Protein AF-A0A923I335-F1 (afdb_monomer)

InterPro domains:
  IPR032568 Protein of unknown function DUF4926 [PF16277] (48-87)

Nearest PDB structures (foldseek):
  6e55-assembly5_E  TM=6.303E-01  e=3.610E-02  Klebsiella pneumoniae
  9cai-assembly1_CT  TM=5.720E-01  e=4.859E-02  Caenorhabditis elegans
  5zr6-assembly1_A  TM=6.542E-01  e=1.939E+00  Mycobacterium tuberculosis
  9baq-assembly1_A  TM=5.177E-01  e=2.318E+00  Neurospora crassa
  8e59-assembly1_C  TM=3.840E-01  e=1.939E+00  Homo sapiens

Foldseek 3Di:
DDPVVVVVVVVVVLVPPPDDAFFKKFFQDFQDPPPPPPDPQAQDDDDHGFIWGFHDADSVVGWTWTFGADPVRRTNDTDIDHPNRTDIDTDD

Organism: NCBI:txid2762291

Solvent-accessible surface area (backbone atoms only — not comparable to full-atom values): 5499 Å² total; per-residue (Å²): 136,62,72,66,60,58,54,49,56,60,62,65,54,57,81,68,68,92,70,55,67,68,42,39,29,29,35,69,41,72,71,44,84,76,78,77,55,78,49,100,78,29,77,46,70,92,51,71,68,42,58,29,34,24,75,38,69,43,79,84,71,54,29,38,30,33,36,26,55,48,100,86,69,48,66,32,28,76,52,77,41,45,68,80,34,46,40,77,40,81,57,131

Structure (mmCIF, N/CA/C/O backbone):
data_AF-A0A923I335-F1
#
_entry.id   AF-A0A923I335-F1
#
loop_
_atom_site.group_PDB
_atom_site.id
_atom_site.type_symbol
_atom_site.label_atom_id
_atom_site.label_alt_id
_atom_site.label_comp_id
_atom_site.label_asym_id
_atom_site.label_entity_id
_atom_site.label_seq_id
_atom_site.pdbx_PDB_ins_code
_atom_site.Cartn_x
_atom_site.Cartn_y
_atom_site.Cartn_z
_atom_site.occupancy
_atom_site.B_iso_or_equiv
_atom_site.auth_seq_id
_atom_site.auth_comp_id
_atom_site.auth_asym_id
_atom_site.auth_atom_id
_atom_site.pdbx_PDB_model_num
ATOM 1 N N . MET A 1 1 ? -31.734 26.910 9.162 1.00 51.22 1 MET A N 1
ATOM 2 C CA . MET A 1 1 ? -30.374 26.327 9.209 1.00 51.22 1 MET A CA 1
ATOM 3 C C . MET A 1 1 ? -29.725 26.608 7.864 1.00 51.22 1 MET A C 1
ATOM 5 O O . MET A 1 1 ? -30.333 26.275 6.857 1.00 51.22 1 MET A O 1
ATOM 9 N N . SER A 1 2 ? -28.615 27.353 7.821 1.00 56.12 2 SER A N 1
ATOM 10 C CA . SER A 1 2 ? -28.055 27.854 6.556 1.00 56.12 2 SER A CA 1
ATOM 11 C C . SER A 1 2 ? -27.249 26.772 5.828 1.00 56.12 2 SER A C 1
ATOM 13 O O . SER A 1 2 ? -26.543 25.983 6.457 1.00 56.12 2 SER A O 1
ATOM 15 N N . ALA A 1 3 ? -27.306 26.776 4.491 1.00 58.09 3 ALA A N 1
ATOM 16 C CA . ALA A 1 3 ? -26.503 25.907 3.622 1.00 58.09 3 ALA A CA 1
ATOM 17 C C . ALA A 1 3 ? -24.984 26.046 3.870 1.00 58.09 3 ALA A C 1
ATOM 19 O O . ALA A 1 3 ? -24.209 25.140 3.578 1.00 58.09 3 ALA A O 1
ATOM 20 N N . PHE A 1 4 ? -24.565 27.164 4.472 1.00 56.84 4 PHE A N 1
ATOM 21 C CA . PHE A 1 4 ? -23.182 27.455 4.841 1.00 56.84 4 PHE A CA 1
ATOM 22 C C . PHE A 1 4 ? -22.648 26.531 5.950 1.00 56.84 4 PHE A C 1
ATOM 24 O O . PHE A 1 4 ? -21.499 26.103 5.885 1.00 56.84 4 PHE A O 1
ATOM 31 N N . GLY A 1 5 ? -23.494 26.162 6.922 1.00 50.50 5 GLY A N 1
ATOM 32 C CA . GLY A 1 5 ? -23.119 25.228 7.988 1.00 50.50 5 GLY A CA 1
ATOM 33 C C . GLY A 1 5 ? -22.935 23.800 7.471 1.00 50.50 5 GLY A C 1
ATOM 34 O O . GLY A 1 5 ? -21.950 23.148 7.798 1.00 50.50 5 GLY A O 1
ATOM 35 N N . GLN A 1 6 ? -23.819 23.343 6.578 1.00 54.31 6 GLN A N 1
ATOM 36 C CA . GLN A 1 6 ? -23.708 22.020 5.950 1.00 54.31 6 GLN A CA 1
ATOM 37 C C . GLN A 1 6 ? -22.485 21.901 5.032 1.00 54.31 6 GLN A C 1
ATOM 39 O O . GLN A 1 6 ? -21.828 20.863 5.042 1.00 54.31 6 GLN A O 1
ATOM 44 N N . LEU A 1 7 ? -22.137 22.955 4.281 1.00 51.75 7 LEU A N 1
ATOM 45 C CA . LEU A 1 7 ? -20.953 22.951 3.415 1.00 51.75 7 LEU A CA 1
ATOM 46 C C . LEU A 1 7 ? -19.643 22.901 4.223 1.00 51.75 7 LEU A C 1
ATOM 48 O O . LEU A 1 7 ? -18.684 22.263 3.797 1.00 51.75 7 LEU A O 1
ATOM 52 N N . GLN A 1 8 ? -19.601 23.544 5.397 1.00 52.00 8 GLN A N 1
ATOM 53 C CA . GLN A 1 8 ? -18.457 23.477 6.312 1.00 52.00 8 GLN A CA 1
ATOM 54 C C . GLN A 1 8 ? -18.342 22.109 6.991 1.00 52.00 8 GLN A C 1
ATOM 56 O O . GLN A 1 8 ? -17.240 21.574 7.050 1.00 52.00 8 GLN A O 1
ATOM 61 N N . THR A 1 9 ? -19.448 21.488 7.415 1.00 45.50 9 THR A N 1
ATOM 62 C CA . THR A 1 9 ? -19.433 20.109 7.938 1.00 45.50 9 THR A CA 1
ATOM 63 C C . THR A 1 9 ? -19.018 19.090 6.867 1.00 45.50 9 THR A C 1
ATOM 65 O O . THR A 1 9 ? -18.316 18.134 7.180 1.00 45.50 9 THR A O 1
ATOM 68 N N . LEU A 1 10 ? -19.373 19.311 5.593 1.00 49.62 10 LEU A N 1
ATOM 69 C CA . LEU A 1 10 ? -18.924 18.470 4.474 1.00 49.62 10 LEU A CA 1
ATOM 70 C C . LEU A 1 10 ? -17.421 18.615 4.182 1.00 49.62 10 LEU A C 1
ATOM 72 O O . LEU A 1 10 ? -16.780 17.628 3.841 1.00 49.62 10 LEU A O 1
ATOM 76 N N . LYS A 1 11 ? -16.861 19.825 4.331 1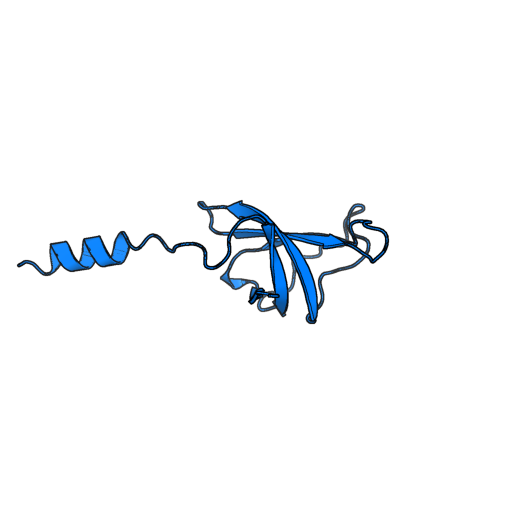.00 46.38 11 LYS A N 1
ATOM 77 C CA . LYS A 1 11 ? -15.418 20.094 4.187 1.00 46.38 11 LYS A CA 1
ATOM 78 C C . LYS A 1 11 ? -14.593 19.606 5.388 1.00 46.38 11 LYS A C 1
ATOM 80 O O . LYS A 1 11 ? -13.451 19.212 5.202 1.00 46.38 11 LYS A O 1
ATOM 85 N N . PHE A 1 12 ? -15.176 19.607 6.594 1.00 44.12 12 PHE A N 1
ATOM 86 C CA . PHE A 1 12 ? -14.576 19.093 7.838 1.00 44.12 12 PHE A CA 1
ATOM 87 C C . PHE A 1 12 ? -14.803 17.602 8.088 1.00 44.12 12 PHE A C 1
ATOM 89 O O . PHE A 1 12 ? -14.235 17.053 9.033 1.00 44.12 12 PHE A O 1
ATOM 96 N N . LYS A 1 13 ? -15.504 16.898 7.194 1.00 44.69 13 LYS A N 1
ATOM 97 C CA . LYS A 1 13 ? -15.125 15.516 6.903 1.00 44.69 13 LYS A CA 1
ATOM 98 C C . LYS A 1 13 ? -13.781 15.574 6.173 1.00 44.69 13 LYS A C 1
ATOM 100 O O . LYS A 1 13 ? -13.697 15.281 4.984 1.00 44.69 13 LYS A O 1
ATOM 105 N N . VAL A 1 14 ? -12.753 16.021 6.904 1.00 51.62 14 VAL A N 1
ATOM 106 C CA . VAL A 1 14 ? -11.343 15.759 6.635 1.00 51.62 14 VAL A CA 1
ATOM 107 C C . VAL A 1 14 ? -11.320 14.346 6.086 1.00 51.62 14 VAL A C 1
ATOM 109 O O . VAL A 1 14 ? -11.955 13.471 6.682 1.00 51.62 14 VAL A O 1
ATOM 112 N N . MET A 1 15 ? -10.757 14.174 4.892 1.00 56.88 15 MET A N 1
ATOM 113 C CA . MET A 1 15 ? -10.663 12.901 4.184 1.00 56.88 15 MET A CA 1
ATOM 114 C C . MET A 1 15 ? -9.976 11.898 5.111 1.00 56.88 15 MET A C 1
ATOM 116 O O . MET A 1 15 ? -8.761 11.757 5.079 1.00 56.88 15 MET A O 1
ATOM 120 N N . ALA A 1 16 ? -10.742 11.277 6.008 1.00 70.50 16 ALA A N 1
ATOM 121 C CA . ALA A 1 16 ? -10.203 10.372 6.994 1.00 70.50 16 ALA A CA 1
ATOM 122 C C . ALA A 1 16 ? -9.549 9.258 6.195 1.00 70.50 16 ALA A C 1
ATOM 124 O O . ALA A 1 16 ? -10.206 8.631 5.354 1.00 70.50 16 ALA A O 1
ATOM 125 N N . MET A 1 17 ? -8.248 9.090 6.406 1.00 88.12 17 MET A N 1
ATOM 126 C CA . MET A 1 17 ? -7.479 8.096 5.686 1.00 88.12 17 MET A CA 1
ATOM 127 C C . MET A 1 17 ? -8.147 6.742 5.911 1.00 88.12 17 MET A C 1
ATOM 129 O O . MET A 1 17 ? -8.442 6.353 7.041 1.00 88.12 17 MET A O 1
ATOM 133 N N . LYS A 1 18 ? -8.478 6.067 4.805 1.00 93.69 18 LYS A N 1
ATOM 134 C CA . LYS A 1 18 ? -9.277 4.834 4.813 1.00 93.69 18 LYS A CA 1
ATOM 135 C C . LYS A 1 18 ? -8.621 3.741 5.657 1.00 93.69 18 LYS A C 1
ATOM 137 O O . LYS A 1 18 ? -9.323 2.976 6.311 1.00 93.69 18 LYS A O 1
ATOM 142 N N . PHE A 1 19 ? -7.297 3.676 5.596 1.00 96.19 19 PHE A N 1
ATOM 143 C CA . PHE A 1 19 ? -6.458 2.751 6.343 1.00 96.19 19 PHE A CA 1
ATOM 144 C C . PHE A 1 19 ? -5.630 3.495 7.386 1.00 96.19 19 PHE A C 1
ATOM 146 O O . PHE A 1 19 ? -5.386 4.698 7.257 1.00 96.19 19 PHE A O 1
ATOM 153 N N . ARG A 1 20 ? -5.196 2.761 8.405 1.00 96.44 20 ARG A N 1
ATOM 154 C CA . ARG A 1 20 ? -4.396 3.249 9.527 1.00 96.44 20 ARG A CA 1
ATOM 155 C C . ARG A 1 20 ? -2.980 2.698 9.441 1.00 96.44 20 ARG A C 1
ATOM 157 O O . ARG A 1 20 ? -2.722 1.704 8.767 1.00 96.44 20 ARG A O 1
ATOM 164 N N . GLN A 1 21 ? -2.075 3.328 10.179 1.00 97.81 21 GLN A N 1
ATOM 165 C CA . GLN A 1 21 ? -0.738 2.792 10.384 1.00 97.81 21 GLN A CA 1
ATOM 166 C C . GLN A 1 21 ? -0.824 1.373 10.969 1.00 97.81 21 GLN A C 1
ATOM 168 O O . GLN A 1 21 ? -1.645 1.101 11.848 1.00 97.81 21 GLN A O 1
ATOM 173 N N . TYR A 1 22 ? 0.024 0.493 10.453 1.00 97.56 22 TYR A N 1
ATOM 174 C CA . TYR A 1 22 ? 0.122 -0.943 10.712 1.00 97.56 22 TYR A CA 1
ATOM 175 C C . TYR A 1 22 ? -1.024 -1.814 10.188 1.00 97.56 22 TYR A C 1
ATOM 177 O O . TYR A 1 22 ? -0.989 -3.028 10.388 1.00 97.56 22 TYR A O 1
ATOM 185 N N . ASP A 1 23 ? -2.006 -1.251 9.475 1.00 98.31 23 ASP A N 1
ATOM 186 C CA . ASP A 1 23 ? -2.922 -2.085 8.700 1.00 98.31 23 ASP A CA 1
ATOM 187 C C . ASP A 1 23 ? -2.118 -2.832 7.613 1.00 98.31 23 ASP A C 1
ATOM 189 O O . ASP A 1 23 ? -1.279 -2.252 6.913 1.00 98.31 23 ASP A O 1
ATOM 193 N N . VAL A 1 24 ? -2.389 -4.130 7.463 1.00 98.25 24 VAL A N 1
ATOM 194 C CA . VAL A 1 24 ? -1.829 -4.957 6.389 1.00 98.25 24 VAL A CA 1
ATOM 195 C C . VAL A 1 24 ? -2.774 -4.895 5.200 1.00 98.25 24 VAL A C 1
ATOM 197 O O . VAL A 1 24 ? -3.973 -5.143 5.323 1.00 98.25 24 VAL A O 1
ATOM 200 N N . VAL A 1 25 ? -2.248 -4.555 4.030 1.00 98.50 25 VAL A N 1
ATOM 201 C CA . VAL A 1 25 ? -3.036 -4.303 2.826 1.00 98.50 25 VAL A CA 1
ATOM 202 C C . VAL A 1 25 ? -2.493 -5.067 1.630 1.00 98.50 25 VAL A C 1
ATOM 204 O O . VAL A 1 25 ? -1.299 -5.321 1.506 1.00 98.50 25 VAL A O 1
ATOM 207 N N . LYS A 1 26 ? -3.389 -5.412 0.710 1.00 98.31 26 LYS A N 1
ATOM 208 C CA . LYS A 1 26 ? -3.065 -5.982 -0.592 1.00 98.31 26 LYS A CA 1
ATOM 209 C C . LYS A 1 26 ? -3.208 -4.926 -1.679 1.00 98.31 26 LYS A C 1
ATOM 211 O O . LYS A 1 26 ? -4.251 -4.276 -1.780 1.00 98.31 26 LYS A O 1
ATOM 216 N N . LEU A 1 27 ? -2.202 -4.813 -2.542 1.00 96.75 27 LEU A N 1
ATOM 217 C CA . LEU A 1 27 ? -2.244 -3.962 -3.729 1.00 96.75 27 LEU A CA 1
ATOM 218 C C . LEU A 1 27 ? -3.196 -4.570 -4.761 1.00 96.75 27 LEU A C 1
ATOM 220 O O . LEU A 1 27 ? -2.966 -5.664 -5.280 1.00 96.75 27 LEU A O 1
ATOM 224 N N . LYS A 1 28 ? -4.277 -3.858 -5.080 1.00 97.31 28 LYS A N 1
ATOM 225 C CA . LYS A 1 28 ? -5.292 -4.293 -6.050 1.00 97.31 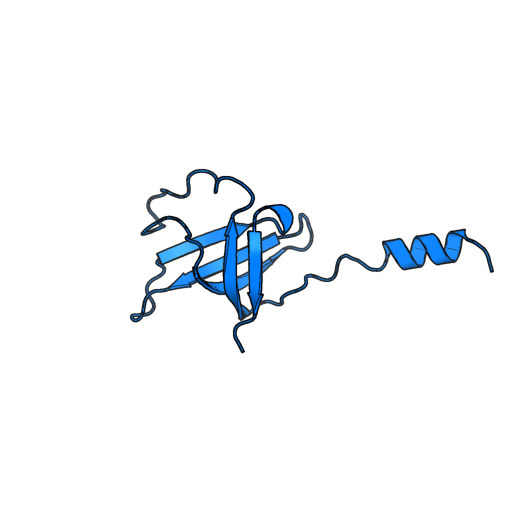28 LYS A CA 1
ATOM 226 C C . LYS A 1 28 ? -5.070 -3.716 -7.429 1.00 97.31 28 LYS A C 1
ATOM 228 O O . LYS A 1 28 ? -5.297 -4.425 -8.406 1.00 97.31 28 LYS A O 1
ATOM 233 N N . LYS A 1 29 ? -4.636 -2.460 -7.505 1.00 94.88 29 LYS A N 1
ATOM 234 C CA . LYS A 1 29 ? -4.297 -1.778 -8.757 1.00 94.88 29 LYS A CA 1
ATOM 235 C C . LYS A 1 29 ? -3.211 -0.737 -8.518 1.00 94.88 29 LYS A C 1
ATOM 237 O O . LYS A 1 29 ? -3.165 -0.133 -7.451 1.00 94.88 29 LYS A O 1
ATOM 242 N N . LEU A 1 30 ? -2.400 -0.520 -9.548 1.00 91.38 30 LEU A N 1
ATOM 243 C CA . LEU A 1 30 ? -1.519 0.634 -9.697 1.00 91.38 30 LEU A CA 1
ATOM 244 C C . LEU A 1 30 ? -2.150 1.518 -10.779 1.00 91.38 30 LEU A C 1
ATOM 246 O O . LEU A 1 30 ? -2.294 1.080 -11.921 1.00 91.38 30 LEU A O 1
ATOM 250 N N . LEU A 1 31 ? -2.624 2.700 -10.394 1.00 86.44 31 LEU A N 1
ATOM 251 C CA . LEU A 1 31 ? -3.387 3.617 -11.247 1.00 86.44 31 LEU A CA 1
ATOM 252 C C . LEU A 1 31 ? -2.489 4.643 -11.945 1.00 86.44 31 LEU A C 1
ATOM 254 O O . LEU A 1 31 ? -2.818 5.109 -13.036 1.00 86.44 31 LEU A O 1
ATOM 258 N N . ALA A 1 32 ? -1.337 4.941 -11.353 1.00 76.81 32 ALA A N 1
ATOM 259 C CA . ALA A 1 32 ? -0.264 5.695 -11.978 1.00 76.81 32 ALA A CA 1
ATOM 260 C C . ALA A 1 32 ? 0.933 4.768 -12.244 1.00 76.81 32 ALA A C 1
ATOM 262 O O . ALA A 1 32 ? 1.151 3.811 -11.490 1.00 76.81 32 ALA A O 1
ATOM 263 N N . PRO A 1 33 ? 1.737 5.016 -13.296 1.00 67.38 33 PRO A N 1
ATOM 264 C CA . PRO A 1 33 ? 3.024 4.352 -13.410 1.00 67.38 33 PRO A CA 1
ATOM 265 C C . PRO A 1 33 ? 3.839 4.713 -12.166 1.00 67.38 33 PRO A C 1
ATOM 267 O O . PRO A 1 33 ? 4.190 5.877 -11.983 1.00 67.38 33 PRO A O 1
ATOM 270 N N . THR A 1 34 ? 4.121 3.722 -11.312 1.00 61.25 34 THR A N 1
ATOM 271 C CA . THR A 1 34 ? 5.055 3.865 -10.188 1.00 61.25 34 THR A CA 1
ATOM 272 C C . THR A 1 34 ? 6.321 4.492 -10.737 1.00 61.25 34 THR A C 1
ATOM 274 O O . THR A 1 34 ? 6.998 3.875 -11.569 1.00 61.25 34 THR A O 1
ATOM 277 N N . VAL A 1 35 ? 6.581 5.739 -10.350 1.00 55.34 35 VAL A N 1
ATOM 278 C CA . VAL A 1 35 ? 7.733 6.504 -10.813 1.00 55.34 35 VAL A CA 1
ATOM 279 C C . VAL A 1 35 ? 8.973 5.723 -10.395 1.00 55.34 35 VAL A C 1
ATOM 281 O O . VAL A 1 35 ? 9.308 5.685 -9.223 1.00 55.34 35 VAL A O 1
ATOM 284 N N . ASN A 1 36 ? 9.556 5.009 -11.362 1.00 53.22 36 ASN A N 1
ATOM 285 C CA . ASN A 1 36 ? 10.818 4.268 -11.328 1.00 53.22 36 ASN A CA 1
ATOM 286 C C . ASN A 1 36 ? 11.440 4.058 -9.933 1.00 53.22 36 ASN A C 1
ATOM 288 O O . ASN A 1 36 ? 12.476 4.634 -9.628 1.00 53.22 36 ASN A O 1
ATOM 292 N N . SER A 1 37 ? 10.878 3.159 -9.129 1.00 52.84 37 SER A N 1
ATOM 293 C CA . SER A 1 37 ? 11.461 2.749 -7.845 1.00 52.84 37 SER A CA 1
ATOM 294 C C . SER A 1 37 ? 12.478 1.609 -8.021 1.00 52.84 37 SER A C 1
ATOM 296 O O . SER A 1 37 ? 12.406 0.581 -7.353 1.00 52.84 37 SER A O 1
ATOM 298 N N . TYR A 1 38 ? 13.363 1.727 -9.014 1.00 51.91 38 TYR A N 1
ATOM 299 C CA . TYR A 1 38 ? 14.600 0.940 -9.037 1.00 51.91 38 TYR A CA 1
ATOM 300 C C . TYR A 1 38 ? 15.678 1.861 -8.469 1.00 51.91 38 TYR A C 1
ATOM 302 O O . TYR A 1 38 ? 16.424 2.497 -9.210 1.00 51.91 38 TYR A O 1
ATOM 310 N N . ASP A 1 39 ? 15.662 2.020 -7.154 1.00 65.62 39 ASP A N 1
ATOM 311 C CA . ASP A 1 39 ? 16.793 2.548 -6.405 1.00 65.62 39 ASP A CA 1
ATOM 312 C C . ASP A 1 39 ? 17.527 1.371 -5.747 1.00 65.62 39 ASP A C 1
ATOM 314 O O . ASP A 1 39 ? 17.074 0.227 -5.790 1.00 65.62 39 ASP A O 1
ATOM 318 N N . GLU A 1 40 ? 18.702 1.627 -5.185 1.00 72.69 40 GLU A N 1
ATOM 319 C CA . GLU A 1 40 ? 19.536 0.600 -4.548 1.00 72.69 40 GLU A CA 1
ATOM 320 C C . GLU A 1 40 ? 18.904 -0.044 -3.299 1.00 72.69 40 GLU A C 1
ATOM 322 O O . GLU A 1 40 ? 19.444 -1.018 -2.777 1.00 72.69 40 GLU A O 1
ATOM 327 N N . PHE A 1 41 ? 17.760 0.470 -2.836 1.00 78.00 41 PHE A N 1
ATOM 328 C CA . PHE A 1 41 ? 17.082 0.040 -1.615 1.00 78.00 41 PHE A CA 1
ATOM 329 C C . PHE A 1 41 ? 15.927 -0.934 -1.882 1.00 78.00 41 PHE A C 1
ATOM 331 O O . PHE A 1 41 ? 15.532 -1.675 -0.984 1.00 78.00 41 PHE A O 1
ATOM 338 N N . ASN A 1 42 ? 15.403 -0.973 -3.110 1.00 87.25 42 ASN A N 1
ATOM 339 C CA . ASN A 1 42 ? 14.278 -1.823 -3.488 1.00 87.25 42 ASN A CA 1
ATOM 340 C C . ASN A 1 42 ? 14.744 -3.042 -4.305 1.00 87.25 42 ASN A C 1
ATOM 342 O O . ASN A 1 42 ? 15.339 -2.918 -5.375 1.00 87.25 42 ASN A O 1
ATOM 346 N N . SER A 1 43 ? 14.402 -4.251 -3.849 1.00 90.56 43 SER A N 1
ATOM 347 C CA . SER A 1 43 ? 14.730 -5.507 -4.548 1.00 90.56 43 SER A CA 1
ATOM 348 C C . SER A 1 43 ? 13.969 -5.661 -5.871 1.00 90.56 43 SER A C 1
ATOM 350 O O . SER A 1 43 ? 14.456 -6.284 -6.817 1.00 90.56 43 SER A O 1
ATOM 352 N N . ARG A 1 44 ? 12.745 -5.125 -5.939 1.00 91.00 44 ARG A N 1
ATOM 353 C CA . ARG A 1 44 ? 11.919 -5.043 -7.153 1.00 91.00 44 ARG A CA 1
ATOM 354 C C . ARG A 1 44 ? 10.844 -3.970 -7.000 1.00 91.00 44 ARG A C 1
ATOM 356 O O . ARG A 1 44 ? 10.568 -3.500 -5.904 1.00 91.00 44 ARG A O 1
ATOM 363 N N . ARG A 1 45 ? 10.163 -3.654 -8.101 1.00 89.88 45 ARG A N 1
ATOM 364 C CA . ARG A 1 45 ? 8.998 -2.756 -8.096 1.00 89.88 45 ARG A CA 1
ATOM 365 C C . ARG A 1 45 ? 7.771 -3.405 -7.425 1.00 89.88 45 ARG A C 1
ATOM 367 O O . ARG A 1 45 ? 7.653 -4.639 -7.468 1.00 89.88 45 ARG A O 1
ATOM 374 N N . PRO A 1 46 ? 6.839 -2.595 -6.888 1.00 93.25 46 PRO A N 1
ATOM 375 C CA . PRO A 1 46 ? 5.524 -3.058 -6.456 1.00 93.25 46 PRO A CA 1
ATOM 376 C C . PRO A 1 46 ? 4.744 -3.702 -7.592 1.00 93.25 46 PRO A C 1
ATOM 378 O O . PRO A 1 46 ? 4.778 -3.236 -8.732 1.00 93.25 46 PRO A O 1
ATOM 381 N N . LEU A 1 47 ? 4.010 -4.761 -7.270 1.00 93.00 47 LEU A N 1
ATOM 382 C CA . LEU A 1 47 ? 3.155 -5.483 -8.200 1.00 93.00 47 LEU A CA 1
ATOM 383 C C . LEU A 1 47 ? 1.752 -5.637 -7.616 1.00 93.00 47 LEU A C 1
ATOM 385 O O . LEU A 1 47 ? 1.559 -5.772 -6.408 1.00 93.00 47 LEU A O 1
ATOM 389 N N . VAL A 1 48 ? 0.750 -5.662 -8.497 1.00 95.19 48 VAL A N 1
ATOM 390 C CA . VAL A 1 48 ? -0.608 -6.041 -8.097 1.00 95.19 48 VAL A CA 1
ATOM 391 C C . VAL A 1 48 ? -0.571 -7.441 -7.493 1.00 95.19 48 VAL A C 1
ATOM 393 O O . VAL A 1 48 ? -0.046 -8.377 -8.093 1.00 95.19 48 VAL A O 1
ATOM 396 N N . GLY A 1 49 ? -1.165 -7.579 -6.314 1.00 96.62 49 GLY A N 1
ATOM 397 C CA . GLY A 1 49 ? -1.157 -8.807 -5.537 1.00 96.62 49 GLY A CA 1
ATOM 398 C C . GLY A 1 49 ? -0.178 -8.799 -4.367 1.00 96.62 49 GLY A C 1
ATOM 399 O O . GLY A 1 49 ? -0.378 -9.617 -3.468 1.00 96.62 49 GLY A O 1
ATOM 400 N N . ASP A 1 50 ? 0.792 -7.879 -4.344 1.00 96.69 50 ASP A N 1
ATOM 401 C CA . ASP A 1 50 ? 1.687 -7.705 -3.202 1.00 96.69 50 ASP A CA 1
ATOM 402 C C . ASP A 1 50 ? 0.894 -7.398 -1.931 1.00 96.69 50 ASP A C 1
ATOM 404 O O . ASP A 1 50 ? -0.102 -6.667 -1.962 1.00 96.69 50 ASP A O 1
ATOM 408 N N . VAL A 1 51 ? 1.358 -7.964 -0.819 1.00 97.88 51 VAL A N 1
ATOM 409 C CA . VAL A 1 51 ? 0.877 -7.662 0.527 1.00 97.88 51 VAL A CA 1
ATOM 410 C C . VAL A 1 51 ? 1.943 -6.831 1.222 1.00 97.88 51 VAL A C 1
ATOM 412 O O . VAL A 1 51 ? 3.123 -7.181 1.185 1.00 97.88 51 VAL A O 1
ATOM 415 N N . ALA A 1 52 ? 1.521 -5.726 1.818 1.00 97.88 52 ALA A N 1
ATOM 416 C CA . ALA A 1 52 ? 2.391 -4.753 2.448 1.00 97.88 52 ALA A CA 1
ATOM 417 C C . ALA A 1 52 ? 1.757 -4.214 3.730 1.00 97.88 52 ALA A C 1
ATOM 419 O O . ALA A 1 52 ? 0.534 -4.191 3.871 1.00 97.88 52 ALA A O 1
ATOM 420 N N . THR A 1 53 ? 2.594 -3.761 4.649 1.00 98.31 53 THR A N 1
ATOM 421 C CA . THR A 1 53 ? 2.173 -3.069 5.867 1.00 98.31 53 THR A CA 1
ATOM 422 C C . THR A 1 53 ? 2.220 -1.570 5.618 1.00 98.31 53 THR A C 1
ATOM 424 O O . THR A 1 53 ? 3.182 -1.073 5.035 1.00 98.31 53 THR A O 1
ATOM 427 N N . ILE A 1 54 ? 1.206 -0.833 6.069 1.00 98.25 54 ILE A N 1
ATOM 428 C CA . ILE A 1 54 ? 1.264 0.633 6.102 1.00 98.25 54 ILE A CA 1
ATOM 429 C C . ILE A 1 54 ? 2.169 1.040 7.263 1.00 98.25 54 ILE A C 1
ATOM 431 O O . ILE A 1 54 ? 1.784 0.889 8.419 1.00 98.25 54 ILE A O 1
ATOM 435 N N . ILE A 1 55 ? 3.363 1.548 6.984 1.00 97.75 55 ILE A N 1
ATOM 436 C CA . ILE A 1 55 ? 4.317 1.940 8.030 1.00 97.75 55 ILE A CA 1
ATOM 437 C C . ILE A 1 55 ? 4.133 3.394 8.463 1.00 97.75 55 ILE A C 1
ATOM 439 O O . ILE A 1 55 ? 4.405 3.709 9.620 1.00 97.75 55 ILE A O 1
ATOM 443 N N . GLU A 1 56 ? 3.575 4.240 7.592 1.00 97.69 56 GLU A N 1
ATOM 444 C CA . GLU A 1 56 ? 3.205 5.619 7.912 1.00 97.69 56 GLU A CA 1
ATOM 445 C C . GLU A 1 56 ? 1.983 6.091 7.103 1.00 97.69 56 GLU A C 1
ATOM 447 O O . GLU A 1 56 ? 1.731 5.645 5.980 1.00 97.69 56 GLU A O 1
ATOM 452 N N . VAL A 1 57 ? 1.196 6.991 7.700 1.00 97.06 57 VAL A N 1
ATOM 453 C CA . VAL A 1 57 ? 0.054 7.664 7.071 1.00 97.06 57 VAL A CA 1
ATOM 454 C C . VAL A 1 57 ? 0.333 9.163 7.074 1.00 97.06 57 VAL A C 1
ATOM 456 O O . VAL A 1 57 ? 0.409 9.775 8.136 1.00 97.06 57 VAL A O 1
ATOM 459 N N . TYR A 1 58 ? 0.450 9.761 5.892 1.00 95.38 58 TYR A N 1
ATOM 460 C CA . TYR A 1 58 ? 0.633 11.202 5.739 1.00 95.38 58 TYR A CA 1
ATOM 461 C C . TYR A 1 58 ? -0.723 11.896 5.622 1.00 95.38 58 TYR A C 1
ATOM 463 O O .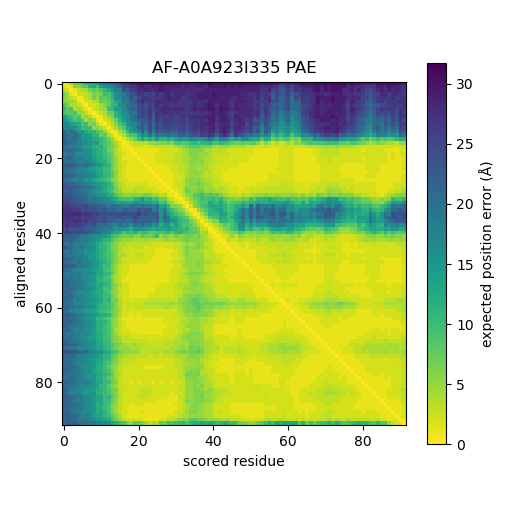 TYR A 1 58 ? -1.595 11.436 4.881 1.00 95.38 58 TYR A O 1
ATOM 471 N N . GLU A 1 59 ? -0.899 13.010 6.335 1.00 91.19 59 GLU A N 1
ATOM 472 C CA . GLU A 1 59 ? -2.109 13.841 6.249 1.00 91.19 59 GLU A CA 1
ATOM 473 C C . GLU A 1 59 ? -1.973 14.962 5.203 1.00 91.19 59 GLU A C 1
ATOM 475 O O . GLU A 1 59 ? -2.955 15.306 4.543 1.00 91.19 59 GLU A O 1
ATOM 480 N N . GLU A 1 60 ? -0.766 15.510 5.007 1.00 91.00 60 GLU A N 1
ATOM 481 C CA . GLU A 1 60 ? -0.526 16.642 4.105 1.00 91.00 60 GLU A CA 1
ATOM 482 C C . GLU A 1 60 ? 0.856 16.566 3.404 1.00 91.00 60 GLU A C 1
ATOM 484 O O . GLU A 1 60 ? 1.877 16.834 4.038 1.00 91.00 60 GLU A O 1
ATOM 489 N N . PRO A 1 61 ? 0.917 16.236 2.091 1.00 90.94 61 PRO A N 1
ATOM 490 C CA . PRO A 1 61 ? -0.185 15.726 1.271 1.00 90.94 61 PRO A CA 1
ATOM 491 C C . PRO A 1 61 ? -0.640 14.332 1.746 1.00 90.94 61 PRO A C 1
ATOM 493 O O . PRO A 1 61 ? 0.168 13.591 2.306 1.00 90.94 61 PRO A O 1
ATOM 496 N N . PRO A 1 62 ? -1.906 13.944 1.507 1.00 93.12 62 PRO A N 1
ATOM 497 C CA . PRO A 1 62 ? -2.400 12.640 1.923 1.00 93.12 62 PRO A CA 1
ATOM 498 C C . PRO A 1 62 ? -1.632 11.522 1.218 1.00 93.12 62 PRO A C 1
ATOM 500 O O . PRO A 1 62 ? -1.409 11.578 0.006 1.00 93.12 62 PRO A O 1
ATOM 503 N N . GLY A 1 63 ? -1.249 10.496 1.971 1.00 95.12 63 GLY A N 1
ATOM 504 C CA . GLY A 1 63 ? -0.466 9.391 1.435 1.00 95.12 63 GLY A CA 1
ATOM 505 C C . GLY A 1 63 ? -0.269 8.248 2.413 1.00 95.12 63 GLY A C 1
ATOM 506 O O . GLY A 1 63 ? -0.556 8.357 3.604 1.00 95.12 63 GLY A O 1
ATOM 507 N N . TYR A 1 64 ? 0.231 7.146 1.880 1.00 96.44 64 TYR A N 1
ATOM 508 C CA . TYR A 1 64 ? 0.607 5.971 2.647 1.00 96.44 64 TYR A CA 1
ATOM 509 C C . TYR A 1 64 ? 2.041 5.603 2.308 1.00 96.44 64 TYR A C 1
ATOM 511 O O . TYR A 1 64 ? 2.361 5.469 1.128 1.00 96.44 64 TYR A O 1
ATOM 519 N N . GLU A 1 65 ? 2.874 5.386 3.317 1.00 96.25 65 GLU A N 1
ATOM 520 C CA . GLU A 1 65 ? 4.136 4.678 3.135 1.00 96.25 65 GLU A CA 1
ATOM 521 C C . GLU A 1 65 ? 3.911 3.193 3.403 1.00 96.25 65 GLU A C 1
ATOM 523 O O . GLU A 1 65 ? 3.376 2.810 4.447 1.00 96.25 65 GLU A O 1
ATOM 528 N N . LEU A 1 66 ? 4.238 2.360 2.417 1.00 96.88 66 LEU A N 1
ATOM 529 C CA . LEU A 1 66 ? 4.005 0.922 2.459 1.00 96.88 66 LEU A CA 1
ATOM 530 C C . LEU A 1 66 ? 5.334 0.182 2.404 1.00 96.88 66 LEU A C 1
ATOM 532 O O . LEU A 1 66 ? 6.178 0.495 1.566 1.00 96.88 66 LEU A O 1
ATOM 536 N N . GLU A 1 67 ? 5.456 -0.861 3.219 1.00 97.38 67 GLU A N 1
ATOM 537 C CA . GLU A 1 67 ? 6.557 -1.817 3.166 1.00 97.38 6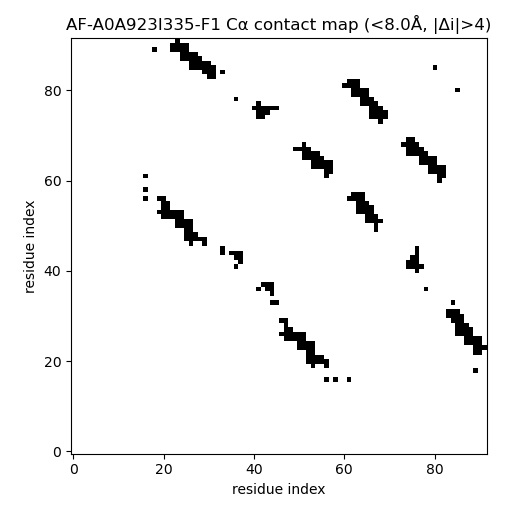7 GLU A CA 1
ATOM 538 C C . GLU A 1 67 ? 6.042 -3.209 2.788 1.00 97.38 67 GLU A C 1
ATOM 540 O O . GLU A 1 67 ? 5.173 -3.767 3.462 1.00 97.38 67 GLU A O 1
ATOM 545 N N . CYS A 1 68 ? 6.600 -3.794 1.730 1.00 97.00 68 CYS A N 1
ATOM 546 C CA . CYS A 1 68 ? 6.441 -5.211 1.422 1.00 97.00 68 CYS A CA 1
ATOM 547 C C . CYS A 1 68 ? 7.716 -5.948 1.802 1.00 97.00 68 CYS A C 1
ATOM 549 O O . CYS A 1 68 ? 8.798 -5.585 1.335 1.00 97.00 68 CYS A O 1
ATOM 551 N N . SER A 1 69 ? 7.581 -7.011 2.586 1.00 96.56 69 SER A N 1
ATOM 552 C CA . SER A 1 69 ? 8.702 -7.845 3.016 1.00 96.56 69 SER A CA 1
ATOM 553 C C . SER A 1 69 ? 8.541 -9.275 2.495 1.00 96.56 69 SER A C 1
ATOM 555 O O . SER A 1 69 ? 7.429 -9.748 2.243 1.00 96.56 69 SER A O 1
ATOM 557 N N . ASP A 1 70 ? 9.657 -9.974 2.302 1.00 94.88 70 ASP A N 1
ATOM 558 C CA . ASP A 1 70 ? 9.653 -11.391 1.955 1.00 94.88 70 ASP A CA 1
ATOM 559 C C . ASP A 1 70 ? 9.364 -12.272 3.187 1.00 94.88 70 ASP A C 1
ATOM 561 O O . ASP A 1 70 ? 9.229 -11.804 4.3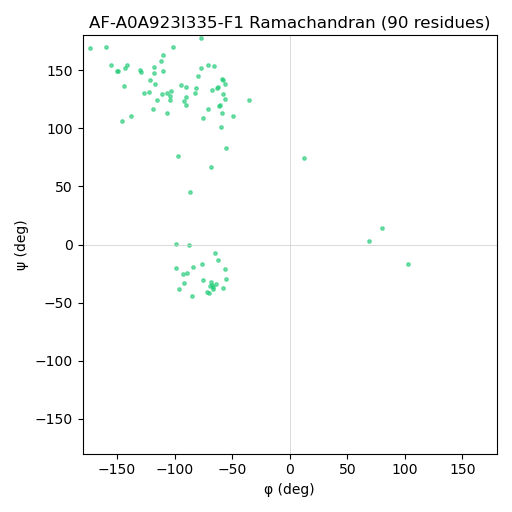18 1.00 94.88 70 ASP A O 1
ATOM 565 N N . GLN A 1 71 ? 9.295 -13.587 2.979 1.00 94.56 71 GLN A N 1
ATOM 566 C CA . GLN A 1 71 ? 9.055 -14.562 4.052 1.00 94.56 71 GLN A CA 1
ATOM 567 C C . GLN A 1 71 ? 10.149 -14.603 5.137 1.00 94.56 71 GLN A C 1
ATOM 569 O O . GLN A 1 71 ? 9.947 -15.218 6.181 1.00 94.56 71 GLN A O 1
ATOM 574 N N . ASN A 1 72 ? 11.309 -13.992 4.886 1.00 95.38 72 ASN A N 1
ATOM 575 C CA . ASN A 1 72 ? 12.422 -13.909 5.827 1.00 95.38 72 ASN A CA 1
ATOM 576 C C . ASN A 1 72 ? 12.443 -12.558 6.565 1.00 95.38 72 ASN A C 1
ATOM 578 O O . ASN A 1 72 ? 13.334 -12.334 7.382 1.00 95.38 72 ASN A O 1
ATOM 582 N N . GLY A 1 73 ? 11.483 -11.668 6.286 1.00 91.94 73 GLY A N 1
ATOM 583 C CA . GLY A 1 73 ? 11.409 -10.328 6.861 1.00 91.94 73 GLY A CA 1
ATOM 584 C C . GLY A 1 73 ? 12.330 -9.311 6.184 1.00 91.94 73 GLY A C 1
ATOM 585 O O . GLY A 1 73 ? 12.538 -8.240 6.742 1.00 91.94 73 GLY A O 1
ATOM 586 N N . ASN A 1 74 ? 12.883 -9.613 5.004 1.00 94.12 74 ASN A N 1
ATOM 587 C CA . ASN A 1 74 ? 13.662 -8.631 4.252 1.00 94.12 74 ASN A CA 1
ATOM 588 C C . ASN A 1 74 ? 12.722 -7.707 3.484 1.00 94.12 74 ASN A C 1
ATOM 590 O O . ASN A 1 74 ? 11.822 -8.187 2.792 1.00 94.12 74 ASN A O 1
ATOM 594 N N . THR A 1 75 ? 12.975 -6.402 3.526 1.00 94.06 75 THR A N 1
ATOM 595 C CA . THR A 1 75 ? 12.251 -5.429 2.709 1.00 94.06 75 THR A CA 1
ATOM 596 C C . THR A 1 75 ? 12.475 -5.713 1.219 1.00 94.06 75 THR A C 1
ATOM 598 O O . THR A 1 75 ? 13.595 -5.697 0.709 1.00 94.06 75 THR A O 1
ATOM 601 N N . VAL A 1 76 ? 11.386 -5.985 0.506 1.00 95.25 76 VAL A N 1
ATOM 602 C CA . VAL A 1 76 ? 11.353 -6.131 -0.952 1.00 95.25 76 VAL A CA 1
ATOM 603 C C . VAL A 1 76 ? 11.203 -4.763 -1.599 1.00 95.25 76 VAL A C 1
ATOM 605 O O . VAL A 1 76 ? 11.897 -4.474 -2.575 1.00 95.25 76 VAL A O 1
ATOM 608 N N . TRP A 1 77 ? 10.311 -3.936 -1.055 1.00 94.94 77 TRP A N 1
ATOM 609 C CA . TRP A 1 77 ? 10.206 -2.526 -1.397 1.00 94.94 77 TRP A CA 1
ATOM 610 C C . TRP A 1 77 ? 9.584 -1.705 -0.264 1.00 94.94 77 TRP A C 1
ATOM 612 O O . TRP A 1 77 ? 8.796 -2.233 0.524 1.00 94.94 77 TRP A O 1
ATOM 622 N N . LEU A 1 78 ? 9.916 -0.413 -0.225 1.00 94.25 78 LEU A N 1
ATOM 623 C CA . LEU A 1 78 ? 9.373 0.587 0.698 1.00 94.25 78 LEU A CA 1
ATOM 624 C C 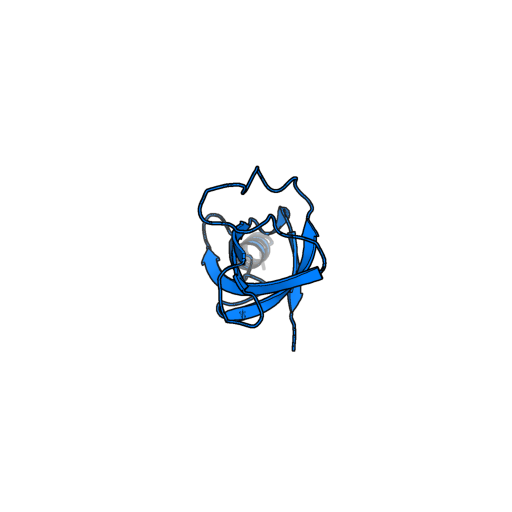. LEU A 1 78 ? 9.090 1.879 -0.072 1.00 94.25 78 LEU A C 1
ATOM 626 O O . LEU A 1 78 ? 10.013 2.507 -0.590 1.00 94.25 78 LEU A O 1
ATOM 630 N N . ILE A 1 79 ? 7.810 2.224 -0.247 1.00 93.19 79 ILE A N 1
ATOM 631 C CA . ILE A 1 79 ? 7.385 3.298 -1.160 1.00 93.19 79 ILE A CA 1
ATOM 632 C C . ILE A 1 79 ? 6.193 4.070 -0.594 1.00 93.19 79 ILE A C 1
ATOM 634 O O . ILE A 1 79 ? 5.204 3.483 -0.149 1.00 93.19 79 ILE A O 1
ATOM 638 N N . ALA A 1 80 ? 6.266 5.397 -0.707 1.00 93.81 80 ALA A N 1
ATOM 639 C CA . ALA A 1 80 ? 5.149 6.299 -0.476 1.00 93.81 80 ALA A CA 1
ATOM 640 C C . ALA A 1 80 ? 4.248 6.411 -1.716 1.00 93.81 80 ALA A C 1
ATOM 642 O O . ALA A 1 80 ? 4.711 6.683 -2.826 1.00 93.81 80 ALA A O 1
ATOM 643 N N . PHE A 1 81 ? 2.946 6.254 -1.512 1.00 93.38 81 PHE A N 1
ATOM 644 C CA . PHE A 1 81 ? 1.918 6.393 -2.535 1.00 93.38 81 PHE A CA 1
ATOM 645 C C . PHE A 1 81 ? 0.906 7.461 -2.151 1.00 93.38 81 PHE A C 1
ATOM 647 O O . PHE A 1 81 ? 0.472 7.529 -0.996 1.00 93.38 81 PHE A O 1
ATOM 654 N N . ARG A 1 82 ? 0.448 8.241 -3.135 1.00 92.94 82 ARG A N 1
ATOM 655 C CA . ARG A 1 82 ? -0.773 9.026 -2.953 1.00 92.94 82 ARG A CA 1
ATOM 656 C C . ARG A 1 82 ? -1.996 8.114 -3.075 1.00 92.94 82 ARG A C 1
ATOM 658 O O . ARG A 1 82 ? -1.938 7.119 -3.804 1.00 92.94 82 ARG A O 1
ATOM 665 N N . PRO A 1 83 ? -3.123 8.432 -2.416 1.00 92.38 83 PRO A N 1
ATOM 666 C CA . PRO A 1 83 ? -4.341 7.634 -2.521 1.00 9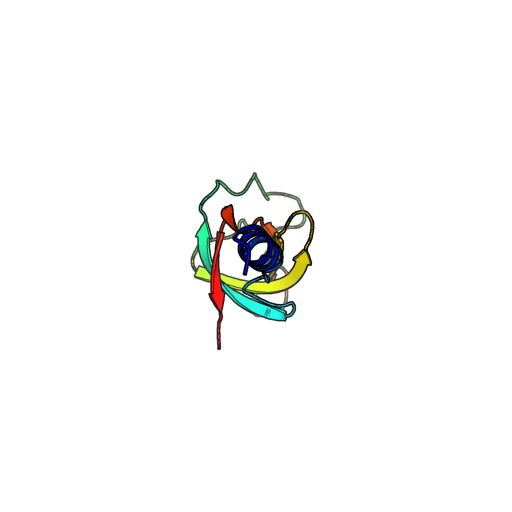2.38 83 PRO A CA 1
ATOM 667 C C . PRO A 1 83 ? -4.833 7.443 -3.962 1.00 92.38 83 PRO A C 1
ATOM 669 O O . PRO A 1 83 ? -5.440 6.422 -4.264 1.00 92.38 83 PRO A O 1
ATOM 672 N N . GLU A 1 84 ? -4.578 8.402 -4.853 1.00 91.88 84 GLU A N 1
ATOM 673 C CA . GLU A 1 84 ? -4.938 8.330 -6.272 1.00 91.88 84 GLU A CA 1
ATOM 674 C C . GLU A 1 84 ? -4.032 7.419 -7.118 1.00 91.88 84 GLU A C 1
ATOM 676 O O . GLU A 1 84 ? -4.431 7.024 -8.213 1.00 91.88 84 GLU A O 1
ATOM 681 N N . ASP A 1 85 ? -2.846 7.053 -6.625 1.00 92.19 85 ASP A N 1
ATOM 682 C CA . ASP A 1 85 ? -1.885 6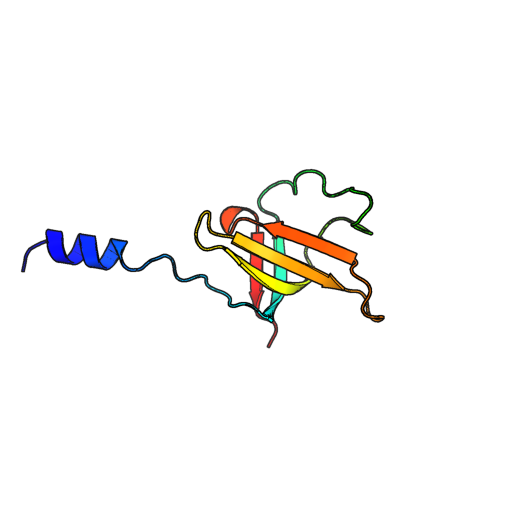.235 -7.372 1.00 92.19 85 ASP A CA 1
ATOM 683 C C . ASP A 1 85 ? -2.181 4.733 -7.251 1.00 92.19 85 ASP A C 1
ATOM 685 O O . ASP A 1 85 ? -1.705 3.941 -8.071 1.00 92.19 85 ASP A O 1
ATOM 689 N N . ILE A 1 86 ? -2.954 4.323 -6.236 1.00 94.00 86 ILE A N 1
ATOM 690 C CA . ILE A 1 86 ? -3.132 2.917 -5.854 1.00 94.00 86 ILE A CA 1
ATOM 691 C C . ILE A 1 86 ? -4.546 2.580 -5.386 1.00 94.00 86 ILE A C 1
ATOM 693 O O . ILE A 1 86 ? -5.250 3.383 -4.783 1.00 94.00 86 ILE A O 1
ATOM 697 N N . GLU A 1 87 ? -4.939 1.322 -5.583 1.00 96.38 87 GLU A N 1
ATOM 698 C CA . GLU A 1 87 ? -6.085 0.731 -4.891 1.00 96.38 87 GLU A CA 1
ATOM 699 C C . GLU A 1 87 ? -5.603 -0.328 -3.899 1.00 96.38 87 GLU A C 1
ATOM 701 O O . GLU A 1 87 ? -4.871 -1.249 -4.271 1.00 96.38 87 GLU A O 1
ATOM 706 N N . LEU A 1 88 ? -6.066 -0.224 -2.653 1.00 97.12 88 LEU A N 1
ATOM 707 C CA . LEU A 1 88 ? -5.720 -1.126 -1.556 1.00 97.12 88 LEU A CA 1
ATOM 708 C C . LEU A 1 88 ? -6.953 -1.865 -1.017 1.00 97.12 88 LEU A C 1
ATOM 710 O O . LEU A 1 88 ? -8.065 -1.320 -0.962 1.00 97.12 88 LEU A O 1
ATOM 714 N N . GLU A 1 89 ? -6.730 -3.096 -0.569 1.00 98.12 89 GLU A N 1
ATOM 715 C CA . GLU A 1 89 ? -7.685 -3.938 0.157 1.00 98.12 89 GLU A CA 1
ATOM 716 C C . GLU A 1 89 ? -7.085 -4.328 1.513 1.00 98.12 89 GLU A C 1
ATOM 718 O O . GLU A 1 89 ? -5.941 -4.765 1.554 1.00 98.12 89 GLU A O 1
ATOM 723 N N . LEU A 1 90 ? -7.832 -4.173 2.612 1.00 98.12 90 LEU 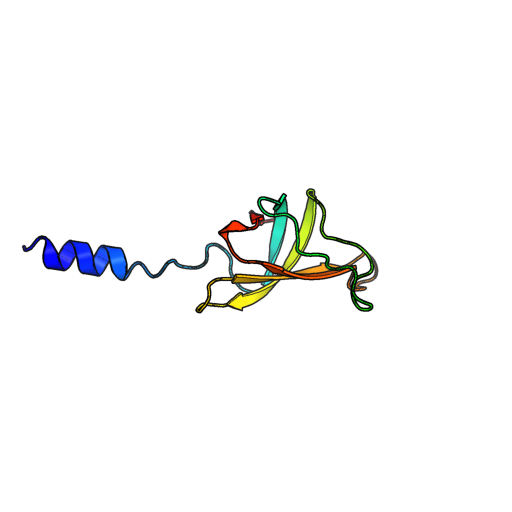A N 1
ATOM 724 C CA . LEU A 1 90 ? -7.378 -4.607 3.939 1.00 98.12 90 LEU A CA 1
ATOM 725 C C . LEU A 1 90 ? -7.298 -6.137 3.977 1.00 98.12 90 LEU A C 1
ATOM 727 O O . LEU A 1 90 ? -8.246 -6.810 3.569 1.00 98.12 90 LEU A O 1
ATOM 731 N N . VAL A 1 91 ? -6.192 -6.671 4.484 1.00 96.56 91 VAL A N 1
ATOM 732 C CA . VAL A 1 91 ? -6.039 -8.093 4.788 1.00 96.56 91 VAL A CA 1
ATOM 733 C C . VAL A 1 91 ? -6.489 -8.312 6.241 1.00 96.56 91 VAL A C 1
ATOM 735 O O . VAL A 1 91 ? -5.945 -7.651 7.126 1.00 96.56 91 VAL A O 1
ATOM 738 N N . PRO A 1 92 ? -7.512 -9.152 6.485 1.00 83.12 92 PRO A N 1
ATOM 739 C CA . PRO A 1 92 ? -8.042 -9.414 7.824 1.00 83.12 92 PRO A CA 1
ATOM 740 C C . PRO A 1 92 ? -7.130 -10.292 8.687 1.00 83.12 92 PRO A C 1
ATOM 742 O O . PRO A 1 92 ? -6.333 -11.074 8.118 1.00 83.12 92 PRO A O 1
#

Radius of gyration: 16.08 Å; Cα contacts (8 Å, |Δi|>4): 160; chains: 1; bounding box: 50×42×24 Å

Mean predicted aligned error: 8.61 Å

pLDDT: mean 83.95, std 18.0, range [44.12, 98.5]

Sequence (92 aa):
MSAFGQLQTLKFKVMAMKFRQYDVVKLKKLLAPTVNSYDEFNSRRPLVGDVATIIEVYEEPPGYELECSDQNGNTVWLIAFRPEDIELELVP

Secondary structure (DSSP, 8-state):
--HHHHHHHHHHS----SS-TT-EEEEEEE-S------STT-SS---TT-EEEEEEEEETTEEEEEEEE-TTS-EEEEEEE-TTTEEEEE--